Protein AF-A0A6J8EBY9-F1 (afdb_monomer_lite)

Structure (mmCIF, N/CA/C/O backbone):
data_AF-A0A6J8EBY9-F1
#
_entry.id   AF-A0A6J8EBY9-F1
#
loop_
_atom_site.group_PDB
_atom_site.id
_atom_site.type_symbol
_atom_site.label_atom_id
_atom_site.label_alt_id
_atom_site.label_comp_id
_atom_site.label_asym_id
_atom_site.label_entity_id
_atom_site.label_seq_id
_atom_site.pdbx_PDB_ins_code
_atom_site.Cartn_x
_atom_site.Cartn_y
_atom_site.Cartn_z
_atom_site.occupancy
_atom_site.B_iso_or_equiv
_atom_site.auth_seq_id
_atom_site.auth_comp_id
_atom_site.auth_asym_id
_atom_site.auth_atom_id
_atom_site.pdbx_PDB_model_num
ATOM 1 N N . MET A 1 1 ? -3.184 -5.834 32.028 1.00 45.84 1 MET A N 1
ATOM 2 C CA . MET A 1 1 ? -4.483 -5.136 31.987 1.00 45.84 1 MET A CA 1
ATOM 3 C C . MET A 1 1 ? -4.569 -4.356 33.282 1.00 45.84 1 MET A C 1
ATOM 5 O O . MET A 1 1 ? -4.373 -4.972 34.320 1.00 45.84 1 MET A O 1
ATOM 9 N N . ILE A 1 2 ? -4.676 -3.029 33.226 1.00 49.78 2 ILE A N 1
ATOM 10 C CA . ILE A 1 2 ? -4.775 -2.212 34.441 1.00 49.78 2 ILE A CA 1
ATOM 11 C C . ILE A 1 2 ? -6.179 -2.461 34.996 1.00 49.78 2 ILE A C 1
ATOM 13 O O . ILE A 1 2 ? -7.161 -2.219 34.295 1.00 49.78 2 ILE A O 1
ATOM 17 N N . ASP A 1 3 ? -6.270 -3.058 36.180 1.00 55.47 3 ASP A N 1
ATOM 18 C CA . ASP A 1 3 ? -7.550 -3.381 36.802 1.00 55.47 3 ASP A CA 1
ATOM 19 C C . ASP A 1 3 ? -8.047 -2.169 37.597 1.00 55.47 3 ASP A C 1
ATOM 21 O O . ASP A 1 3 ? -7.880 -2.075 38.807 1.00 55.47 3 ASP A O 1
ATOM 25 N N . ASP A 1 4 ? -8.581 -1.188 36.870 1.00 61.34 4 ASP A N 1
ATOM 26 C CA . ASP A 1 4 ? -9.003 0.117 37.405 1.00 61.34 4 ASP A CA 1
ATOM 27 C C . ASP A 1 4 ? -10.442 0.129 37.947 1.00 61.34 4 ASP A C 1
ATOM 29 O O . ASP A 1 4 ? -11.053 1.186 38.071 1.00 61.34 4 ASP A O 1
ATOM 33 N N . GLY A 1 5 ? -11.042 -1.034 38.218 1.00 65.31 5 GLY A N 1
ATOM 34 C CA . GLY A 1 5 ? -12.415 -1.109 38.740 1.00 65.31 5 GLY A CA 1
ATOM 35 C C . GLY A 1 5 ? -13.518 -0.664 37.765 1.00 65.31 5 GLY A C 1
ATOM 36 O O . GLY A 1 5 ? -14.679 -0.618 38.153 1.00 65.31 5 GLY A O 1
ATOM 37 N N . ILE A 1 6 ? -13.182 -0.366 36.504 1.00 77.00 6 ILE A N 1
ATOM 38 C CA . ILE A 1 6 ? -14.164 -0.050 35.454 1.00 77.00 6 ILE A CA 1
ATOM 39 C C . ILE A 1 6 ? -15.009 -1.290 35.166 1.00 77.00 6 ILE A C 1
ATOM 41 O O . ILE A 1 6 ? -14.441 -2.356 34.893 1.00 77.00 6 ILE A O 1
ATOM 45 N N . ASP A 1 7 ? -16.334 -1.131 35.178 1.00 82.62 7 ASP A N 1
ATOM 46 C CA . ASP A 1 7 ? -17.269 -2.214 34.903 1.00 82.62 7 ASP A CA 1
ATOM 47 C C . ASP A 1 7 ? -17.082 -2.777 33.488 1.00 82.62 7 ASP A C 1
ATOM 49 O O . ASP A 1 7 ? -16.684 -2.089 32.541 1.00 82.62 7 ASP A O 1
ATOM 53 N N . LYS A 1 8 ? -17.383 -4.066 33.335 1.00 81.94 8 LYS A N 1
ATOM 54 C CA . LYS A 1 8 ? -17.253 -4.763 32.056 1.00 81.94 8 LYS A CA 1
ATOM 55 C C . LYS A 1 8 ? -18.090 -4.087 30.966 1.00 81.94 8 LYS A C 1
ATOM 57 O O . LYS A 1 8 ? -17.611 -3.962 29.841 1.00 81.94 8 LYS A O 1
ATOM 62 N N . LYS A 1 9 ? -19.287 -3.604 31.307 1.00 85.94 9 LYS A N 1
ATOM 63 C CA . LYS A 1 9 ? -20.194 -2.946 30.362 1.00 85.94 9 LYS A CA 1
ATOM 64 C C . LYS A 1 9 ? -19.621 -1.634 29.822 1.00 85.94 9 LYS A C 1
ATOM 66 O O . LYS A 1 9 ? -19.734 -1.357 28.630 1.00 85.94 9 LYS A O 1
ATOM 71 N N . ASP A 1 10 ? -18.966 -0.852 30.675 1.00 85.62 10 ASP A N 1
ATOM 72 C CA . ASP A 1 10 ? -18.342 0.411 30.272 1.00 85.62 10 ASP A CA 1
ATOM 73 C C . ASP A 1 10 ? -17.114 0.170 29.393 1.00 85.62 10 ASP A C 1
ATOM 75 O O . ASP A 1 10 ? -16.925 0.856 28.386 1.00 85.62 10 ASP A O 1
ATOM 79 N N . ARG A 1 11 ? -16.322 -0.866 29.710 1.00 83.00 11 ARG A N 1
ATOM 80 C CA . ARG A 1 11 ? -15.202 -1.301 28.859 1.00 83.00 11 ARG A CA 1
ATOM 81 C C . ARG A 1 11 ? -15.688 -1.731 27.478 1.00 83.00 11 ARG A C 1
ATOM 83 O O . ARG A 1 11 ? -15.124 -1.292 26.481 1.00 83.00 11 ARG A O 1
ATOM 90 N N . GLU A 1 12 ? -16.723 -2.565 27.415 1.00 87.12 12 GLU A N 1
ATOM 91 C CA . GLU A 1 12 ? -17.317 -3.015 26.150 1.00 87.12 12 GLU A CA 1
ATOM 92 C C . GLU A 1 12 ? -17.862 -1.838 25.343 1.00 87.12 12 GLU A C 1
ATOM 94 O O . GLU A 1 12 ? -17.628 -1.766 24.142 1.00 87.12 12 GLU A O 1
ATOM 99 N N . SER A 1 13 ? -18.504 -0.867 25.994 1.00 88.75 13 SER A N 1
ATOM 100 C CA . SER A 1 13 ? -19.047 0.291 25.289 1.00 88.75 13 SER A CA 1
ATOM 101 C C . SER A 1 13 ? -17.968 1.225 24.736 1.00 88.75 13 SER A C 1
ATOM 103 O O . SER A 1 13 ? -18.131 1.744 23.635 1.00 88.75 13 SER A O 1
ATOM 105 N N . VAL A 1 14 ? -16.857 1.427 25.454 1.00 87.88 14 VAL A N 1
ATOM 106 C CA . VAL A 1 14 ? -15.721 2.198 24.920 1.00 87.88 14 VAL A CA 1
ATOM 107 C C . VAL A 1 14 ? -15.036 1.441 23.783 1.00 87.88 14 VAL A C 1
ATOM 109 O O . VAL A 1 14 ? -14.677 2.051 22.780 1.00 87.88 14 VAL A O 1
ATOM 112 N N . LEU A 1 15 ? -14.885 0.120 23.900 1.00 87.69 15 LEU A N 1
ATOM 113 C CA . LEU A 1 15 ? -14.345 -0.699 22.815 1.00 87.69 15 LEU A CA 1
ATOM 114 C C . LEU A 1 15 ? -15.230 -0.647 21.571 1.00 87.69 15 LEU A C 1
ATOM 116 O O . LEU A 1 15 ? -14.693 -0.541 20.477 1.00 87.69 15 LEU A O 1
ATOM 120 N N . ASP A 1 16 ? -16.550 -0.648 21.729 1.00 90.88 16 ASP A N 1
ATOM 121 C CA . ASP A 1 16 ? -17.498 -0.481 20.626 1.00 90.88 16 ASP A CA 1
ATOM 122 C C . ASP A 1 16 ? -17.400 0.921 19.993 1.00 90.88 16 ASP A C 1
ATOM 124 O O . ASP A 1 16 ? -17.371 1.056 18.774 1.00 90.88 16 ASP A O 1
ATOM 128 N N . SER A 1 17 ? -17.200 1.976 20.793 1.00 90.69 17 SER A N 1
ATOM 129 C CA . SER A 1 17 ? -16.936 3.325 20.258 1.00 90.69 17 SER A CA 1
ATOM 130 C C . SER A 1 17 ? -15.612 3.426 19.488 1.00 90.69 17 SER A C 1
ATOM 132 O O . SER A 1 17 ? -15.467 4.298 18.634 1.00 90.69 17 SER A O 1
ATOM 134 N N . ILE A 1 18 ? -14.641 2.549 19.757 1.00 88.56 18 ILE A N 1
ATOM 135 C CA . ILE A 1 18 ? -13.359 2.525 19.041 1.00 88.56 18 ILE A CA 1
ATOM 136 C C . ILE A 1 18 ? -13.426 1.604 17.814 1.00 88.56 18 ILE A C 1
ATOM 138 O O . ILE A 1 18 ? -13.041 2.027 16.727 1.00 88.56 18 ILE A O 1
ATOM 142 N N . PHE A 1 19 ? -13.909 0.371 17.984 1.00 89.06 19 PHE A N 1
ATOM 143 C CA . PHE A 1 19 ? -13.790 -0.744 17.034 1.00 89.06 19 PHE A CA 1
ATOM 144 C C . PHE A 1 19 ? -15.126 -1.306 16.522 1.00 89.06 19 PHE A C 1
ATOM 146 O O . PHE A 1 19 ? -15.106 -2.240 15.726 1.00 89.06 19 PHE A O 1
ATOM 153 N N . GLY A 1 20 ? -16.268 -0.809 16.999 1.00 87.50 20 GLY A N 1
ATOM 154 C CA . GLY A 1 20 ? -17.584 -1.213 16.498 1.00 87.50 20 GLY A CA 1
ATOM 155 C C . GLY A 1 20 ? -17.844 -0.676 15.092 1.00 87.50 20 GLY A C 1
ATOM 156 O O . GLY A 1 20 ? -17.080 0.143 14.591 1.00 87.50 20 GLY A O 1
ATOM 157 N N . ASP A 1 21 ? -18.954 -1.075 14.472 1.00 83.38 21 ASP A N 1
ATOM 158 C CA . ASP A 1 21 ? -19.256 -0.818 13.049 1.00 83.38 21 ASP A CA 1
ATOM 159 C C . ASP A 1 21 ? -19.279 0.669 12.644 1.00 83.38 21 ASP A C 1
ATOM 161 O O . ASP A 1 21 ? -19.239 0.996 11.459 1.00 83.38 21 ASP A O 1
ATOM 165 N N . GLN A 1 22 ? -19.373 1.581 13.615 1.00 84.38 22 GLN A N 1
ATOM 166 C CA . GLN A 1 22 ? -19.338 3.039 13.435 1.00 84.38 22 GLN A CA 1
ATOM 167 C C . GLN A 1 22 ? -18.268 3.712 14.311 1.00 84.38 22 GLN A C 1
ATOM 169 O O . GLN A 1 22 ? -18.291 4.928 14.519 1.00 84.38 22 GLN A O 1
ATOM 174 N N . GLY A 1 23 ? -17.334 2.923 14.841 1.00 85.88 23 GLY A N 1
ATOM 175 C CA . GLY A 1 23 ? -16.317 3.361 15.783 1.00 85.88 23 GLY A CA 1
ATOM 176 C C . GLY A 1 23 ? -15.275 4.298 15.176 1.00 85.88 23 GLY A C 1
ATOM 177 O O . GLY A 1 23 ? -15.292 4.623 13.986 1.00 85.88 23 GLY A O 1
ATOM 178 N N . LEU A 1 24 ? -14.346 4.742 16.020 1.00 87.31 24 LEU A N 1
ATOM 179 C CA . LEU A 1 24 ? -13.246 5.638 15.661 1.00 87.31 24 LEU A CA 1
ATOM 180 C C . LEU A 1 24 ? -12.436 5.140 14.451 1.00 87.31 24 LEU A C 1
ATOM 182 O O . LEU A 1 24 ? -12.053 5.945 13.604 1.00 87.31 24 LEU A O 1
ATOM 186 N N . VAL A 1 25 ? -12.218 3.825 14.332 1.00 85.94 25 VAL A N 1
ATOM 187 C CA . VAL A 1 25 ? -11.466 3.223 13.211 1.00 85.94 25 VAL A CA 1
ATOM 188 C C . VAL A 1 25 ? -12.190 3.303 11.860 1.00 85.94 25 VAL A C 1
ATOM 190 O O . VAL A 1 25 ? -11.559 3.125 10.823 1.00 85.94 25 VAL A O 1
ATOM 193 N N . HIS A 1 26 ? -13.492 3.594 11.865 1.00 83.69 26 HIS A N 1
ATOM 194 C CA . HIS A 1 26 ? -14.333 3.772 10.678 1.00 83.69 26 HIS A CA 1
ATOM 195 C C . HIS A 1 26 ? -14.709 5.247 10.484 1.00 83.69 26 HIS A C 1
ATOM 197 O O . HIS A 1 26 ? -15.856 5.578 10.190 1.00 83.69 26 HIS A O 1
ATOM 203 N N . SER A 1 27 ? -13.782 6.163 10.757 1.00 84.12 27 SER A N 1
ATOM 204 C CA . SER A 1 27 ? -13.986 7.588 10.478 1.00 84.12 27 SER A CA 1
ATOM 205 C C . SER A 1 27 ? -13.753 7.870 8.994 1.00 84.12 27 SER A C 1
ATOM 207 O O . SER A 1 27 ? -12.758 7.412 8.435 1.00 84.12 27 SER A O 1
ATOM 209 N N . ASP A 1 28 ? -14.669 8.614 8.370 1.00 78.31 28 ASP A N 1
ATOM 210 C CA . ASP A 1 28 ? -14.629 8.905 6.930 1.00 78.31 28 ASP A CA 1
ATOM 211 C C . ASP A 1 28 ? -13.583 9.974 6.560 1.00 78.31 28 ASP A C 1
ATOM 213 O O . ASP A 1 28 ? -13.061 9.972 5.446 1.00 78.31 28 ASP A O 1
ATOM 217 N N . ASP A 1 29 ? -13.267 10.879 7.493 1.00 76.88 29 ASP A N 1
ATOM 218 C CA . ASP A 1 29 ? -12.319 11.986 7.325 1.00 76.88 29 ASP A CA 1
ATOM 219 C C . ASP A 1 29 ? -11.694 12.436 8.667 1.00 76.88 29 ASP A C 1
ATOM 221 O O . ASP A 1 29 ? -12.062 11.935 9.737 1.00 76.88 29 ASP A O 1
ATOM 225 N N . ASP A 1 30 ? -10.741 13.381 8.602 1.00 78.00 30 ASP A N 1
ATOM 226 C CA . ASP A 1 30 ? -9.965 13.878 9.760 1.00 78.00 30 ASP A CA 1
ATOM 227 C C . ASP A 1 30 ? -10.873 14.529 10.802 1.00 78.00 30 ASP A C 1
ATOM 229 O O . ASP A 1 30 ? -10.686 14.369 12.007 1.00 78.00 30 ASP A O 1
ATOM 233 N N . ILE A 1 31 ? -11.902 15.230 10.330 1.00 81.31 31 ILE A N 1
ATOM 234 C CA . ILE A 1 31 ? -12.838 15.965 11.175 1.00 81.31 31 ILE A CA 1
ATOM 235 C C . ILE A 1 31 ? -13.701 14.970 11.955 1.00 81.31 31 ILE A C 1
ATOM 237 O O . ILE A 1 31 ? -13.873 15.101 13.166 1.00 81.31 31 ILE A O 1
ATOM 241 N N . CYS A 1 32 ? -14.217 13.943 11.281 1.00 82.25 32 CYS A N 1
ATOM 242 C CA . CYS A 1 32 ? -14.969 12.858 11.896 1.00 82.25 32 CYS A CA 1
ATOM 243 C C . CYS A 1 32 ? -14.109 12.079 12.896 1.00 82.25 32 CYS A C 1
ATOM 245 O O . CYS A 1 32 ? -14.607 11.711 13.963 1.00 82.25 32 CYS A O 1
ATOM 247 N N . PHE A 1 33 ? -12.830 11.854 12.577 1.00 86.81 33 PHE A N 1
ATOM 248 C CA . PHE A 1 33 ? -11.885 11.208 13.483 1.00 86.81 33 PHE A CA 1
ATOM 249 C C . PHE A 1 33 ? -11.681 12.030 14.756 1.00 86.81 33 PHE A C 1
ATOM 251 O O . PHE A 1 33 ? -11.841 11.501 15.856 1.00 86.81 33 PHE A O 1
ATOM 258 N N . ASP A 1 34 ? -11.386 13.324 14.618 1.00 86.69 34 ASP A N 1
ATOM 259 C CA . ASP A 1 34 ? -11.156 14.226 15.746 1.00 86.69 34 ASP A CA 1
ATOM 260 C C . ASP A 1 34 ? -12.393 14.315 16.648 1.00 86.69 34 ASP A C 1
ATOM 262 O O . ASP A 1 34 ? -12.284 14.117 17.859 1.00 86.69 34 ASP A O 1
ATOM 266 N N . VAL A 1 35 ? -13.586 14.480 16.065 1.00 88.38 35 VAL A N 1
ATOM 267 C CA . VAL A 1 35 ? -14.851 14.537 16.818 1.00 88.38 35 VAL A CA 1
ATOM 268 C C . VAL A 1 35 ? -15.119 13.235 17.578 1.00 88.38 35 VAL A C 1
ATOM 270 O O . VAL A 1 35 ? -15.475 13.269 18.758 1.00 88.38 35 VAL A O 1
ATOM 273 N N . LYS A 1 36 ? -14.946 12.066 16.944 1.00 89.75 36 LYS A N 1
ATOM 274 C CA . LYS A 1 36 ? -15.121 10.772 17.631 1.00 89.75 36 LYS A CA 1
ATOM 275 C C . LYS A 1 36 ? -14.054 10.563 18.709 1.00 89.75 36 LYS A C 1
ATOM 277 O O . LYS A 1 36 ? -14.346 9.987 19.757 1.00 89.75 36 LYS A O 1
ATOM 282 N N . CYS A 1 37 ? -12.830 11.034 18.478 1.00 91.19 37 CYS A N 1
ATOM 283 C CA . CYS A 1 37 ? -11.745 10.948 19.446 1.00 91.19 37 CYS A CA 1
ATOM 284 C C . CYS A 1 37 ? -12.053 11.792 20.689 1.00 91.19 37 CYS A C 1
ATOM 286 O O . CYS A 1 37 ? -11.951 11.270 21.797 1.00 91.19 37 CYS A O 1
ATOM 288 N N . GLU A 1 38 ? -12.514 13.035 20.519 1.00 90.38 38 GLU A N 1
ATOM 289 C CA . GLU A 1 38 ? -12.958 13.908 21.616 1.00 90.38 38 GLU A CA 1
ATOM 290 C C . GLU A 1 38 ? -14.090 13.269 22.433 1.00 90.38 38 GLU A C 1
ATOM 292 O O . GLU A 1 38 ? -14.022 13.224 23.662 1.00 90.38 38 GLU A O 1
ATOM 297 N N . GLN A 1 39 ? -15.088 12.676 21.768 1.00 90.56 39 GLN A N 1
ATOM 298 C CA . GLN A 1 39 ? -16.195 11.985 22.443 1.00 90.56 39 GLN A CA 1
ATOM 299 C C . GLN A 1 39 ? -15.717 10.818 23.319 1.00 90.56 39 GLN A C 1
ATOM 301 O O . GLN A 1 39 ? -16.210 10.619 24.433 1.00 90.56 39 GLN A O 1
ATOM 306 N N . ILE A 1 40 ? -14.750 10.035 22.834 1.00 90.88 40 ILE A N 1
ATOM 307 C CA . ILE A 1 40 ? -14.175 8.927 23.605 1.00 90.88 40 ILE A CA 1
ATOM 308 C C . ILE A 1 40 ? -13.278 9.470 24.725 1.00 90.88 40 ILE A C 1
ATOM 310 O O . ILE A 1 40 ? -13.294 8.937 25.837 1.00 90.88 40 ILE A O 1
ATOM 314 N N . GLU A 1 41 ? -12.525 10.544 24.487 1.00 90.31 41 GLU A N 1
ATOM 315 C CA . GLU A 1 41 ? -11.724 11.192 25.525 1.00 90.31 41 GLU A CA 1
ATOM 316 C C . GLU A 1 41 ? -12.586 11.680 26.685 1.00 90.31 41 GLU A C 1
ATOM 318 O O . GLU A 1 41 ? -12.275 11.359 27.831 1.00 90.31 41 GLU A O 1
ATOM 323 N N . ASP A 1 42 ? -13.681 12.383 26.414 1.00 90.31 42 ASP A N 1
ATOM 324 C CA . ASP A 1 42 ? -14.582 12.871 27.458 1.00 90.31 42 ASP A CA 1
ATOM 325 C C . ASP A 1 42 ? -15.208 11.720 28.242 1.00 90.31 42 ASP A C 1
ATOM 327 O O . ASP A 1 42 ? -15.181 11.707 29.474 1.00 90.31 42 ASP A O 1
ATOM 331 N N . ARG A 1 43 ? -15.633 10.667 27.544 1.00 86.62 43 ARG A N 1
ATOM 332 C CA . ARG A 1 43 ? -16.175 9.471 28.188 1.00 86.62 43 ARG A CA 1
ATOM 333 C C . ARG A 1 43 ? -15.147 8.742 29.053 1.00 86.62 43 ARG A C 1
ATOM 335 O O . ARG A 1 43 ? -15.464 8.247 30.131 1.00 86.62 43 ARG A O 1
ATOM 342 N N . THR A 1 44 ? -13.896 8.659 28.606 1.00 88.88 44 THR A N 1
ATOM 343 C CA . THR A 1 44 ? -12.836 8.027 29.401 1.00 88.88 44 THR A CA 1
ATOM 344 C C . THR A 1 44 ? -12.430 8.869 30.610 1.00 88.88 44 THR A C 1
ATOM 346 O O . THR A 1 44 ? -12.111 8.276 31.644 1.00 88.88 44 THR A O 1
ATOM 349 N N . LYS A 1 45 ? -12.489 10.212 30.530 1.00 88.31 45 LYS A N 1
ATOM 350 C CA . LYS A 1 45 ? -12.274 11.115 31.683 1.00 88.31 45 LYS A CA 1
ATOM 351 C C . LYS A 1 45 ? -13.275 10.838 32.801 1.00 88.31 45 LYS A C 1
ATOM 353 O O . LYS A 1 45 ? -12.877 10.819 33.9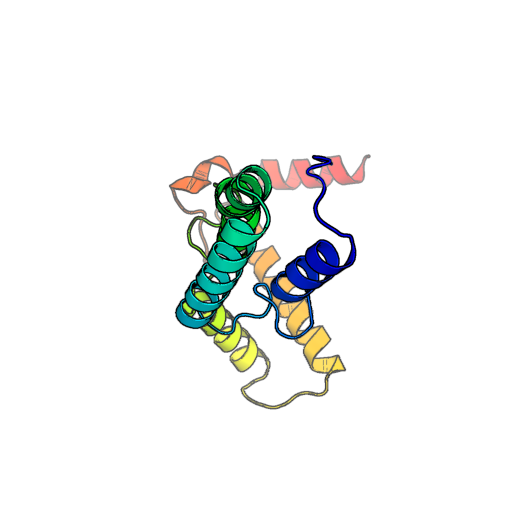62 1.00 88.31 45 LYS A O 1
ATOM 358 N N . GLU A 1 46 ? -14.539 10.608 32.449 1.00 86.00 46 GLU A N 1
ATOM 359 C CA . GLU A 1 46 ? -15.609 10.308 33.410 1.00 86.00 46 GLU A CA 1
ATOM 360 C C . GLU A 1 46 ? -15.436 8.941 34.085 1.00 86.00 46 GLU A C 1
ATOM 362 O O . GLU A 1 46 ? -15.764 8.786 35.260 1.00 86.00 46 GLU A O 1
ATOM 367 N N . LEU A 1 47 ? -14.897 7.954 33.362 1.00 85.69 47 LEU A N 1
ATOM 368 C CA . LEU A 1 47 ? -14.755 6.584 33.859 1.00 85.69 47 LEU A CA 1
ATOM 369 C C . LEU A 1 47 ? -13.541 6.397 34.771 1.00 85.69 47 LEU A C 1
ATOM 371 O O . LEU A 1 47 ? -13.640 5.760 35.818 1.00 85.69 47 LEU A O 1
ATOM 375 N N . SER A 1 48 ? -12.367 6.878 34.353 1.00 85.50 48 SER A N 1
ATOM 376 C CA . SER A 1 48 ? -11.131 6.707 35.120 1.00 85.50 48 SER A CA 1
ATOM 377 C C . SER A 1 48 ? -9.991 7.546 34.554 1.00 85.50 48 SER A C 1
ATOM 379 O O . SER A 1 48 ? -9.678 7.488 33.365 1.00 85.50 48 SER A O 1
ATOM 381 N N . ALA A 1 49 ? -9.271 8.245 35.434 1.00 85.81 49 ALA A N 1
ATOM 382 C CA . ALA A 1 49 ? -8.111 9.049 35.057 1.00 85.81 49 ALA A CA 1
ATOM 383 C C . ALA A 1 49 ? -6.972 8.221 34.429 1.00 85.81 49 ALA A C 1
ATOM 385 O O . ALA A 1 49 ? -6.287 8.683 33.512 1.00 85.81 49 ALA A O 1
ATOM 386 N N . SER A 1 50 ? -6.743 6.994 34.900 1.00 83.75 50 SER A N 1
ATOM 387 C CA . SER A 1 50 ? -5.704 6.107 34.364 1.00 83.75 50 SER A CA 1
ATOM 388 C C . SER A 1 50 ? -6.097 5.522 33.015 1.00 83.75 50 SER A C 1
ATOM 390 O O . SER A 1 50 ? -5.242 5.438 32.128 1.00 83.75 50 SER A O 1
ATOM 392 N N . PHE A 1 51 ? -7.376 5.192 32.829 1.00 82.88 51 PHE A N 1
ATOM 393 C CA . PHE A 1 51 ? -7.891 4.737 31.542 1.00 82.88 51 PHE A CA 1
ATOM 394 C C . PHE A 1 51 ? -7.928 5.862 30.509 1.00 82.88 51 PHE A C 1
ATOM 396 O O . PHE A 1 51 ? -7.444 5.664 29.399 1.00 82.88 51 PHE A O 1
ATOM 403 N N . HIS A 1 52 ? -8.377 7.060 30.890 1.00 88.31 52 HIS A N 1
ATOM 404 C CA . HIS A 1 52 ? -8.289 8.255 30.055 1.00 88.31 52 HIS A CA 1
ATOM 405 C C . HIS A 1 52 ? -6.858 8.510 29.586 1.00 88.31 52 HIS A C 1
ATOM 407 O O . HIS A 1 52 ? -6.595 8.627 28.391 1.00 88.31 52 HIS A O 1
ATOM 413 N N . ARG A 1 53 ? -5.899 8.502 30.521 1.00 88.50 53 ARG A N 1
ATOM 414 C CA . ARG A 1 53 ? -4.484 8.669 30.183 1.00 88.50 53 ARG A CA 1
ATOM 415 C C . ARG A 1 53 ? -4.003 7.584 29.225 1.00 88.50 53 ARG A C 1
ATOM 417 O O . ARG A 1 53 ? -3.271 7.891 28.288 1.00 88.50 53 ARG A O 1
ATOM 424 N N . TYR A 1 54 ? -4.386 6.327 29.445 1.00 85.25 54 TYR A N 1
ATOM 425 C CA . TYR A 1 54 ? -4.030 5.229 28.548 1.00 85.25 54 TYR A CA 1
ATOM 426 C C . TYR A 1 54 ? -4.624 5.423 27.146 1.00 85.25 54 TYR A C 1
ATOM 428 O O . TYR A 1 54 ? -3.916 5.240 26.155 1.00 85.25 54 TYR A O 1
ATOM 436 N N . PHE A 1 55 ? -5.887 5.840 27.059 1.00 87.38 55 PHE A N 1
ATOM 437 C CA . PHE A 1 55 ? -6.546 6.121 25.793 1.00 87.38 55 PHE A CA 1
ATOM 438 C C . PHE A 1 55 ? -5.852 7.269 25.049 1.00 87.38 55 PHE A C 1
ATOM 440 O O . PHE A 1 55 ? -5.309 7.035 23.972 1.00 87.38 55 PHE A O 1
ATOM 447 N N . ALA A 1 56 ? -5.758 8.455 25.654 1.00 86.69 56 ALA A N 1
ATOM 448 C CA . ALA A 1 56 ? -5.210 9.655 25.016 1.00 86.69 56 ALA A CA 1
ATOM 449 C C . ALA A 1 56 ? -3.736 9.489 24.599 1.00 86.69 56 ALA A C 1
ATOM 451 O O . ALA A 1 56 ? -3.338 9.836 23.490 1.00 86.69 56 ALA A O 1
ATOM 452 N N . THR A 1 57 ? -2.898 8.908 25.468 1.00 86.44 57 THR A N 1
ATOM 453 C CA . THR A 1 57 ? -1.448 8.821 25.198 1.00 86.44 57 THR A CA 1
ATOM 454 C C . THR A 1 57 ? -1.050 7.653 24.305 1.00 86.44 57 THR A C 1
ATOM 456 O O . THR A 1 57 ? 0.025 7.692 23.698 1.00 86.44 57 THR A O 1
ATOM 459 N N . ARG A 1 58 ? -1.866 6.594 24.254 1.00 85.75 58 ARG A N 1
ATOM 460 C CA . ARG A 1 58 ? -1.505 5.350 23.571 1.00 85.75 58 ARG A CA 1
ATOM 461 C C . ARG A 1 58 ? -2.519 4.957 22.516 1.00 85.75 58 ARG A C 1
ATOM 463 O O . ARG A 1 58 ? -2.127 4.819 21.370 1.00 85.75 58 ARG A O 1
ATOM 470 N N . VAL A 1 59 ? -3.786 4.772 22.873 1.00 85.62 59 VAL A N 1
ATOM 471 C CA . VAL A 1 59 ? -4.791 4.243 21.936 1.00 85.62 59 VAL A CA 1
ATOM 472 C C . VAL A 1 59 ? -5.109 5.254 20.837 1.00 85.62 59 VAL A C 1
ATOM 474 O O . VAL A 1 59 ? -4.919 4.935 19.669 1.00 85.62 59 VAL A O 1
ATOM 477 N N . ALA A 1 60 ? -5.508 6.475 21.201 1.00 86.12 60 ALA A N 1
ATOM 478 C CA . ALA A 1 60 ? -5.822 7.544 20.256 1.00 86.12 60 ALA A CA 1
ATOM 479 C C . ALA A 1 60 ? -4.631 7.840 19.338 1.00 86.12 60 ALA A C 1
ATOM 481 O O . ALA A 1 60 ? -4.777 7.852 18.119 1.00 86.12 60 ALA A O 1
ATOM 482 N N . ARG A 1 61 ? -3.431 7.971 19.921 1.00 85.31 61 ARG A N 1
ATOM 483 C CA . ARG A 1 61 ? -2.197 8.178 19.156 1.00 85.31 61 ARG A CA 1
ATOM 484 C C . ARG A 1 61 ? -1.902 7.021 18.204 1.00 85.31 61 ARG A C 1
ATOM 486 O O . ARG A 1 61 ? -1.672 7.265 17.037 1.00 85.31 61 ARG A O 1
ATOM 493 N N . THR A 1 62 ? -1.941 5.769 18.663 1.00 82.88 62 THR A N 1
ATOM 494 C CA . THR A 1 62 ? -1.659 4.613 17.796 1.00 82.88 62 THR A CA 1
ATOM 495 C C . THR A 1 62 ? -2.672 4.477 16.663 1.00 82.88 62 THR A C 1
ATOM 497 O O . THR A 1 62 ? -2.283 4.135 15.553 1.00 82.88 62 THR A O 1
ATOM 500 N N . ILE A 1 63 ? -3.955 4.744 16.915 1.00 83.25 63 ILE A N 1
ATOM 501 C CA . ILE A 1 63 ? -4.970 4.710 15.857 1.00 83.25 63 ILE A CA 1
ATOM 502 C C . ILE A 1 63 ? -4.736 5.858 14.869 1.00 83.25 63 ILE A C 1
ATOM 504 O O . ILE A 1 63 ? -4.778 5.619 13.668 1.00 83.25 63 ILE A O 1
ATOM 508 N N . ARG A 1 64 ? -4.419 7.063 15.356 1.00 84.00 64 ARG A N 1
ATOM 509 C CA . ARG A 1 64 ? -4.065 8.209 14.511 1.00 84.00 64 ARG A CA 1
ATOM 510 C C . ARG A 1 64 ? -2.824 7.926 13.664 1.00 84.00 64 ARG A C 1
ATOM 512 O O . ARG A 1 64 ? -2.883 8.101 12.461 1.00 84.00 64 ARG A O 1
ATOM 519 N N . ASP A 1 65 ? -1.758 7.385 14.249 1.00 77.69 65 ASP A N 1
ATOM 520 C CA . ASP A 1 65 ? -0.526 7.008 13.541 1.00 77.69 65 ASP A CA 1
ATOM 521 C C . ASP A 1 65 ? -0.808 5.990 12.412 1.00 77.69 65 ASP A C 1
ATOM 523 O O . ASP A 1 65 ? -0.275 6.100 11.304 1.00 77.69 65 ASP A O 1
ATOM 527 N N . LEU A 1 66 ? -1.676 5.003 12.678 1.00 72.06 66 LEU A N 1
ATOM 528 C CA . LEU A 1 66 ? -2.119 4.021 11.683 1.00 72.06 66 LEU A CA 1
ATOM 529 C C . LEU A 1 66 ? -2.963 4.659 10.574 1.00 72.06 66 LEU A C 1
ATOM 531 O O . LEU A 1 66 ? -2.835 4.271 9.414 1.00 72.06 66 LEU A O 1
ATOM 535 N N . TRP A 1 67 ? -3.819 5.611 10.934 1.00 68.69 67 TRP A N 1
ATOM 536 C CA . TRP A 1 67 ? -4.768 6.257 10.033 1.00 68.69 67 TRP A CA 1
ATOM 537 C C . TRP A 1 67 ? -4.107 7.324 9.147 1.00 68.69 67 TRP A C 1
ATOM 539 O O . TRP A 1 67 ? -4.275 7.307 7.931 1.00 68.69 67 TRP A O 1
ATOM 549 N N . GLU A 1 68 ? -3.236 8.152 9.723 1.00 68.88 68 GLU A N 1
ATOM 550 C CA . GLU A 1 68 ? -2.355 9.096 9.020 1.00 68.88 68 GLU A CA 1
ATOM 551 C C . GLU A 1 68 ? -1.246 8.376 8.228 1.00 68.88 68 GLU A C 1
ATOM 553 O O . GLU A 1 68 ? -0.481 8.997 7.488 1.00 68.88 68 GLU A O 1
ATOM 558 N N . GLY A 1 69 ? -1.160 7.046 8.354 1.00 55.28 69 GLY A N 1
ATOM 559 C CA . GLY A 1 69 ? -0.282 6.216 7.551 1.00 55.28 69 GLY A CA 1
ATOM 560 C C . GLY A 1 69 ? 1.185 6.536 7.797 1.00 55.28 69 GLY A C 1
ATOM 561 O O . GLY A 1 69 ? 1.939 6.705 6.831 1.00 55.28 69 GLY A O 1
ATOM 562 N N . THR A 1 70 ? 1.622 6.573 9.067 1.00 47.22 70 THR A N 1
ATOM 563 C CA . THR A 1 70 ? 3.061 6.497 9.365 1.00 47.22 70 THR A CA 1
ATOM 564 C C . THR A 1 70 ? 3.564 5.119 8.963 1.00 47.22 70 THR A C 1
ATOM 566 O O . THR A 1 70 ? 3.719 4.177 9.737 1.00 47.22 70 THR A O 1
ATOM 569 N N . THR A 1 71 ? 3.821 5.014 7.670 1.00 50.50 71 THR A N 1
ATOM 570 C CA . THR A 1 71 ? 4.635 3.971 7.093 1.00 50.50 71 THR A CA 1
ATOM 571 C C . THR A 1 71 ? 5.987 4.073 7.794 1.00 50.50 71 THR A C 1
ATOM 573 O O . THR A 1 71 ? 6.470 5.196 7.980 1.00 50.50 71 THR A O 1
ATOM 576 N N . PRO A 1 72 ? 6.596 2.958 8.233 1.00 48.03 72 PRO A N 1
ATOM 577 C CA . PRO A 1 72 ? 7.885 3.007 8.902 1.00 48.03 72 PRO A CA 1
ATOM 578 C C . PRO A 1 72 ? 8.852 3.890 8.101 1.00 48.03 72 PRO A C 1
ATOM 580 O O . PRO A 1 72 ? 8.908 3.744 6.871 1.00 48.03 72 PRO A O 1
ATOM 583 N N . PRO A 1 73 ? 9.579 4.816 8.753 1.00 42.94 73 PRO A N 1
ATOM 584 C CA . PRO A 1 73 ? 10.485 5.713 8.051 1.00 42.94 73 PRO A CA 1
ATOM 585 C C . PRO A 1 73 ? 11.455 4.884 7.198 1.00 42.94 73 PRO A C 1
ATOM 587 O O . PRO A 1 73 ? 12.174 4.032 7.722 1.00 42.94 73 PRO A O 1
ATOM 590 N N . GLY A 1 74 ? 11.417 5.099 5.877 1.00 47.50 74 GLY A N 1
ATOM 591 C CA . GLY A 1 74 ? 12.279 4.431 4.895 1.00 47.50 74 GLY A CA 1
ATOM 592 C C . GLY A 1 74 ? 11.603 3.482 3.895 1.00 47.50 74 GLY A C 1
ATOM 593 O O . GLY A 1 74 ? 12.304 2.991 3.015 1.00 47.50 74 GLY A O 1
ATOM 594 N N . TYR A 1 75 ? 10.291 3.210 3.979 1.00 49.34 75 TYR A N 1
ATOM 595 C CA . TYR A 1 75 ? 9.610 2.360 2.976 1.00 49.34 75 TYR A CA 1
ATOM 596 C C . TYR A 1 75 ? 8.913 3.143 1.853 1.00 49.34 75 TYR A C 1
ATOM 598 O O . TYR A 1 75 ? 8.955 2.722 0.700 1.00 49.34 75 TYR A O 1
ATOM 606 N N . PHE A 1 76 ? 8.323 4.300 2.162 1.00 48.88 76 PHE A N 1
ATOM 607 C CA . PHE A 1 76 ? 7.780 5.236 1.177 1.00 48.88 76 PHE A CA 1
ATOM 608 C C . PHE A 1 76 ? 8.021 6.660 1.693 1.00 48.88 76 PHE A C 1
ATOM 610 O O . PHE A 1 76 ? 7.419 7.073 2.677 1.00 48.88 76 PHE A O 1
ATOM 617 N N . ASP A 1 77 ? 8.922 7.414 1.056 1.00 48.72 77 ASP A N 1
ATOM 618 C CA . ASP A 1 77 ? 9.350 8.755 1.514 1.00 48.72 77 ASP A CA 1
ATOM 619 C C . ASP A 1 77 ? 8.245 9.828 1.478 1.00 48.72 77 ASP A C 1
ATOM 621 O O . ASP A 1 77 ? 8.447 10.961 1.917 1.00 48.72 77 ASP A O 1
ATOM 625 N N . LYS A 1 78 ? 7.069 9.502 0.940 1.00 55.16 78 LYS A N 1
ATOM 626 C CA . LYS A 1 78 ? 5.879 10.352 0.949 1.00 55.16 78 LYS A CA 1
ATOM 627 C C . LYS A 1 78 ? 4.673 9.445 1.141 1.00 55.16 78 LYS A C 1
ATOM 629 O O . LYS A 1 78 ? 4.573 8.434 0.444 1.00 55.16 78 LYS A O 1
ATOM 634 N N . GLY A 1 79 ? 3.786 9.803 2.071 1.00 55.94 79 GLY A N 1
ATOM 635 C CA . GLY A 1 79 ? 2.513 9.112 2.272 1.00 55.94 79 GLY A CA 1
ATOM 636 C C . GLY A 1 79 ? 1.781 8.911 0.947 1.00 55.94 79 GLY A C 1
ATOM 637 O O . GLY A 1 79 ? 2.003 9.647 -0.018 1.00 55.94 79 GLY A O 1
ATOM 638 N N . TRP A 1 80 ? 0.946 7.880 0.874 1.00 55.97 80 TRP A N 1
ATOM 639 C CA . TRP A 1 80 ? 0.178 7.581 -0.327 1.00 55.97 80 TRP A CA 1
ATOM 640 C C . TRP A 1 80 ? -0.725 8.768 -0.681 1.00 55.97 80 TRP A C 1
ATOM 642 O O . TRP A 1 80 ? -1.761 8.985 -0.060 1.00 55.97 80 TRP A O 1
ATOM 652 N N . THR A 1 81 ? -0.310 9.581 -1.651 1.00 65.69 81 THR A N 1
ATOM 653 C CA . THR A 1 81 ? -1.069 10.774 -2.037 1.00 65.69 81 THR A CA 1
ATOM 654 C C . THR A 1 81 ? -2.114 10.431 -3.091 1.00 65.69 81 THR A C 1
ATOM 656 O O . THR A 1 81 ? -1.976 9.444 -3.817 1.00 65.69 81 THR A O 1
ATOM 659 N N . ASN A 1 82 ? -3.122 11.291 -3.255 1.00 66.8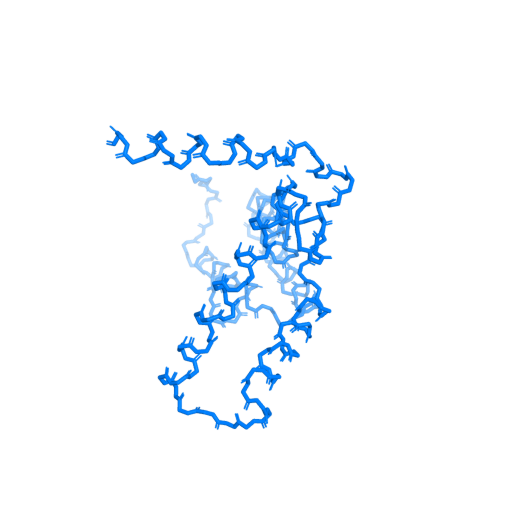1 82 ASN A N 1
ATOM 660 C CA . ASN A 1 82 ? -4.078 11.182 -4.359 1.00 66.81 82 ASN A CA 1
ATOM 661 C C . ASN A 1 82 ? -3.373 11.050 -5.728 1.00 66.81 82 ASN A C 1
ATOM 663 O O . ASN A 1 82 ? -3.793 10.271 -6.573 1.00 66.81 82 ASN A O 1
ATOM 667 N N . ASN A 1 83 ? -2.221 11.701 -5.911 1.00 73.19 83 ASN A N 1
ATOM 668 C CA . ASN A 1 83 ? -1.435 11.595 -7.139 1.00 73.19 83 ASN A CA 1
ATOM 669 C C . ASN A 1 83 ? -0.902 10.166 -7.399 1.00 73.19 83 ASN A C 1
ATOM 671 O O . ASN A 1 83 ? -0.786 9.744 -8.548 1.00 73.19 83 ASN A O 1
ATOM 675 N N . ASN A 1 84 ? -0.605 9.388 -6.350 1.00 72.94 84 ASN A N 1
ATOM 676 C CA . ASN A 1 84 ? -0.204 7.982 -6.483 1.00 72.94 84 ASN A CA 1
ATOM 677 C C . ASN A 1 84 ? -1.378 7.137 -7.000 1.00 72.94 84 ASN A C 1
ATOM 679 O O . ASN A 1 84 ? -1.216 6.370 -7.953 1.00 72.94 84 ASN A O 1
ATOM 683 N N . SER A 1 85 ? -2.563 7.324 -6.405 1.00 73.94 85 SER A N 1
ATOM 684 C CA . SER A 1 85 ? -3.807 6.683 -6.845 1.00 73.94 85 SER A CA 1
ATOM 685 C C . SER A 1 85 ? -4.169 7.072 -8.278 1.00 73.94 85 SER A C 1
ATOM 687 O O . SER A 1 85 ? -4.487 6.210 -9.092 1.00 73.94 85 SER A O 1
ATOM 689 N N . GLU A 1 86 ? -4.099 8.360 -8.616 1.00 79.62 86 GLU A N 1
ATOM 690 C CA . GLU A 1 86 ? -4.402 8.879 -9.952 1.00 79.62 86 GLU A CA 1
ATOM 691 C C . GLU A 1 86 ? -3.436 8.342 -11.010 1.00 79.62 86 GLU A C 1
ATOM 693 O O . GLU A 1 86 ? -3.878 7.932 -12.085 1.00 79.62 86 GLU A O 1
ATOM 698 N N . SER A 1 87 ? -2.142 8.262 -10.693 1.00 82.12 87 SER A N 1
ATOM 699 C CA . SER A 1 87 ? -1.126 7.691 -11.581 1.00 82.12 87 SER A CA 1
ATOM 700 C C . SER A 1 87 ? -1.398 6.213 -11.879 1.00 82.12 87 SER A C 1
ATOM 702 O O . SER A 1 87 ? -1.441 5.811 -13.045 1.00 82.12 87 SER A O 1
ATOM 704 N N . LEU A 1 88 ? -1.681 5.400 -10.855 1.00 84.44 88 LEU A N 1
ATOM 705 C CA . LEU A 1 88 ? -2.027 3.989 -11.055 1.00 84.44 88 LEU A CA 1
ATOM 706 C C . LEU A 1 88 ? -3.354 3.814 -11.795 1.00 84.44 88 LEU A C 1
ATOM 708 O O . LEU A 1 88 ? -3.448 2.979 -12.694 1.00 84.44 88 LEU A O 1
ATOM 712 N N . ASN A 1 89 ? -4.354 4.640 -11.486 1.00 87.12 89 ASN A N 1
ATOM 713 C CA . ASN A 1 89 ? -5.618 4.655 -12.215 1.00 87.12 89 ASN A CA 1
ATOM 714 C C . ASN A 1 89 ? -5.403 4.977 -13.693 1.00 87.12 89 ASN A C 1
ATOM 716 O O . ASN A 1 89 ? -6.033 4.361 -14.550 1.00 87.12 89 ASN A O 1
ATOM 720 N N . HIS A 1 90 ? -4.520 5.922 -14.010 1.00 90.06 90 HIS A N 1
ATOM 721 C CA . HIS A 1 90 ? -4.185 6.256 -15.387 1.00 90.06 90 HIS A CA 1
ATOM 722 C C . HIS A 1 90 ? -3.511 5.082 -16.109 1.00 90.06 90 HIS A C 1
ATOM 724 O O . HIS A 1 90 ? -3.895 4.760 -17.236 1.00 90.06 90 HIS A O 1
ATOM 730 N N . VAL A 1 91 ? -2.549 4.410 -15.465 1.00 89.50 91 VAL A N 1
ATOM 731 C CA . VAL A 1 91 ? -1.889 3.210 -16.010 1.00 89.50 91 VAL A CA 1
ATOM 732 C C . VAL A 1 91 ? -2.911 2.105 -16.276 1.00 89.50 91 VAL A C 1
ATOM 734 O O . VAL A 1 91 ? -2.964 1.580 -17.386 1.00 89.50 91 VAL A O 1
ATOM 737 N N . LEU A 1 92 ? -3.779 1.811 -15.304 1.00 90.38 92 LEU A N 1
ATOM 738 C CA . LEU A 1 92 ? -4.803 0.776 -15.434 1.00 90.38 92 LEU A CA 1
ATOM 739 C C . LEU A 1 92 ? -5.810 1.106 -16.542 1.00 90.38 92 LEU A C 1
ATOM 741 O O . LEU A 1 92 ? -6.087 0.266 -17.396 1.00 90.38 92 LEU A O 1
ATOM 745 N N . LYS A 1 93 ? -6.325 2.342 -16.571 1.00 91.38 93 LYS A N 1
ATOM 746 C CA . LYS A 1 93 ? -7.260 2.809 -17.608 1.00 91.38 93 LYS A CA 1
ATOM 747 C C . LYS A 1 93 ? -6.640 2.737 -19.000 1.00 91.38 93 LYS A C 1
ATOM 749 O O . LYS A 1 93 ? -7.316 2.335 -19.942 1.00 91.38 93 LYS A O 1
ATOM 754 N N . SER A 1 94 ? -5.359 3.079 -19.120 1.00 91.38 94 SER A N 1
ATOM 755 C CA . SER A 1 94 ? -4.621 2.963 -20.379 1.00 91.38 94 SER A CA 1
ATOM 756 C C . SER A 1 94 ? -4.474 1.502 -20.806 1.00 91.38 94 SER A C 1
ATOM 758 O O . SER A 1 94 ? -4.744 1.187 -21.960 1.00 91.38 94 SER A O 1
ATOM 760 N N . ALA A 1 95 ? -4.139 0.596 -19.881 1.00 90.12 95 ALA A N 1
ATOM 761 C CA . ALA A 1 95 ? -3.979 -0.831 -20.170 1.00 90.12 95 ALA A CA 1
ATOM 762 C C . ALA A 1 95 ? -5.282 -1.505 -20.639 1.00 90.12 95 ALA A C 1
ATOM 764 O O . ALA A 1 95 ? -5.258 -2.368 -21.513 1.00 90.12 95 ALA A O 1
ATOM 765 N N . ILE A 1 96 ? -6.437 -1.076 -20.118 1.00 92.00 96 ILE A N 1
ATOM 766 C CA . ILE A 1 96 ? -7.753 -1.584 -20.548 1.00 92.00 96 ILE A CA 1
ATOM 767 C C . ILE A 1 96 ? -8.366 -0.789 -21.714 1.00 92.00 96 ILE A C 1
ATOM 769 O O . ILE A 1 96 ? -9.517 -1.033 -22.078 1.00 92.00 96 ILE A O 1
ATOM 773 N N . ASN A 1 97 ? -7.631 0.165 -22.302 1.00 91.44 97 ASN A N 1
ATOM 774 C CA . ASN A 1 97 ? -8.117 1.085 -23.338 1.00 91.44 97 ASN A CA 1
ATOM 775 C C . ASN A 1 97 ? -9.413 1.816 -22.951 1.00 91.44 97 ASN A C 1
ATOM 777 O O . ASN A 1 97 ? -10.289 2.025 -23.787 1.00 91.44 97 ASN A O 1
ATOM 781 N N . TRP A 1 98 ? -9.548 2.186 -21.675 1.00 90.81 98 TRP A N 1
ATOM 782 C CA . TRP A 1 98 ? -10.723 2.867 -21.121 1.00 90.81 98 TRP A CA 1
ATOM 783 C C . TRP A 1 98 ? -12.042 2.092 -21.285 1.00 90.81 98 TRP A C 1
ATOM 785 O O . TRP A 1 98 ? -13.123 2.672 -21.196 1.00 90.81 98 TRP A O 1
ATOM 795 N N . GLN A 1 99 ? -11.967 0.778 -21.502 1.00 91.56 99 GLN A N 1
ATOM 796 C CA . GLN A 1 99 ? -13.122 -0.097 -21.665 1.00 91.56 99 GLN A CA 1
ATOM 797 C C . GLN A 1 99 ? -13.241 -1.067 -20.493 1.00 91.56 99 GLN A C 1
ATOM 799 O O . GLN A 1 99 ? -12.243 -1.557 -19.969 1.00 91.56 99 GLN A O 1
ATOM 804 N N . SER A 1 100 ? -14.479 -1.379 -20.104 1.00 90.56 100 SER A N 1
ATOM 805 C CA . SER A 1 100 ? -14.734 -2.435 -19.124 1.00 90.56 100 SER A CA 1
ATOM 806 C C . SER A 1 100 ? -14.251 -3.783 -19.665 1.00 90.56 100 SER A C 1
ATOM 808 O O . SER A 1 100 ? -14.410 -4.085 -20.852 1.00 90.56 100 SER A O 1
ATOM 810 N N . LYS A 1 101 ? -13.651 -4.585 -18.788 1.00 91.25 101 LYS A N 1
ATOM 811 C CA . LYS A 1 101 ? -13.168 -5.934 -19.077 1.00 91.25 101 LYS A CA 1
ATOM 812 C C . LYS A 1 101 ? -13.825 -6.923 -18.113 1.00 91.25 101 LYS A C 1
ATOM 814 O O . LYS A 1 101 ? -14.109 -6.546 -16.973 1.00 91.25 101 LYS A O 1
ATOM 819 N N . PRO A 1 102 ? -14.060 -8.176 -18.535 1.00 95.25 102 PRO A N 1
ATOM 820 C CA . PRO A 1 102 ? -14.382 -9.261 -17.618 1.00 95.25 102 PRO A CA 1
ATOM 821 C C . PRO A 1 102 ? -13.369 -9.338 -16.471 1.00 95.25 102 PRO A C 1
ATOM 823 O O . PRO A 1 102 ? -12.186 -9.063 -16.660 1.00 95.25 102 PRO A O 1
ATOM 826 N N . LEU A 1 103 ? -13.824 -9.746 -15.284 1.00 91.00 103 LEU A N 1
ATOM 827 C CA . LEU A 1 103 ? -12.976 -9.795 -14.089 1.00 91.00 103 LEU A CA 1
ATOM 828 C C . LEU A 1 103 ? -11.713 -10.648 -14.291 1.00 91.00 103 LEU A C 1
ATOM 830 O O . LEU A 1 103 ? -10.642 -10.258 -13.843 1.00 91.00 103 LEU A O 1
ATOM 834 N N . LEU A 1 104 ? -11.829 -11.785 -14.983 1.00 94.88 104 LEU A N 1
ATOM 835 C CA . LEU A 1 104 ? -10.687 -12.661 -15.266 1.00 94.88 104 LEU A CA 1
ATOM 836 C C . LEU A 1 104 ? -9.639 -11.966 -16.145 1.00 94.88 104 LEU A C 1
ATOM 838 O O . LEU A 1 104 ? -8.456 -12.012 -15.827 1.00 94.88 104 LEU A O 1
ATOM 842 N N . ASP A 1 105 ? -10.075 -11.256 -17.186 1.00 90.50 105 ASP A N 1
ATOM 843 C CA . ASP A 1 105 ? -9.180 -10.485 -18.053 1.00 90.50 105 ASP A CA 1
ATOM 844 C C . ASP A 1 105 ? -8.515 -9.344 -17.274 1.00 90.50 105 ASP A C 1
ATOM 846 O O . ASP A 1 105 ? -7.335 -9.061 -17.460 1.00 90.50 105 ASP A O 1
ATOM 850 N N . LEU A 1 106 ? -9.255 -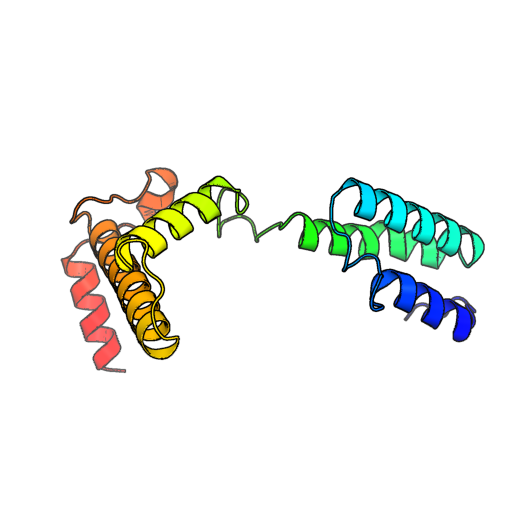8.704 -16.362 1.00 91.38 106 LEU A N 1
ATOM 851 C CA . LEU A 1 106 ? -8.714 -7.650 -15.509 1.00 91.38 106 LEU A CA 1
ATOM 852 C C . LEU A 1 106 ? -7.616 -8.176 -14.574 1.00 91.38 106 LEU A C 1
ATOM 854 O O . LEU A 1 106 ? -6.613 -7.493 -14.392 1.00 91.38 106 LEU A O 1
ATOM 858 N N . ILE A 1 107 ? -7.785 -9.375 -14.006 1.00 91.38 107 ILE A N 1
ATOM 859 C CA . ILE A 1 107 ? -6.769 -10.010 -13.153 1.00 91.38 107 ILE A CA 1
ATOM 860 C C . ILE A 1 107 ? -5.470 -10.217 -13.940 1.00 91.38 107 ILE A C 1
ATOM 862 O O . ILE A 1 107 ? -4.411 -9.818 -13.459 1.00 91.38 107 ILE A O 1
ATOM 866 N N . VAL A 1 108 ? -5.562 -10.758 -15.159 1.00 94.88 108 VAL A N 1
ATOM 867 C CA . VAL A 1 108 ? -4.396 -10.970 -16.036 1.00 94.88 108 VAL A CA 1
ATOM 868 C C . VAL A 1 108 ? -3.717 -9.641 -16.375 1.00 94.88 108 VAL A C 1
ATOM 870 O O . VAL A 1 108 ? -2.503 -9.516 -16.264 1.00 94.88 108 VAL A O 1
ATOM 873 N N . ILE A 1 109 ? -4.489 -8.606 -16.714 1.00 92.56 109 ILE A N 1
ATOM 874 C CA . ILE A 1 109 ? -3.938 -7.281 -17.037 1.00 92.56 109 ILE A CA 1
ATOM 875 C C . ILE A 1 109 ? -3.224 -6.659 -15.827 1.00 92.56 109 ILE A C 1
ATOM 877 O O . ILE A 1 109 ? -2.163 -6.054 -15.975 1.00 92.56 109 ILE A O 1
ATOM 881 N N . ILE A 1 110 ? -3.784 -6.789 -14.621 1.00 91.69 110 ILE A N 1
ATOM 882 C CA . ILE A 1 110 ? -3.140 -6.290 -13.398 1.00 91.69 110 ILE A CA 1
ATOM 883 C C . ILE A 1 110 ? -1.825 -7.033 -13.147 1.00 91.69 110 ILE A C 1
ATOM 885 O O . ILE A 1 110 ? -0.821 -6.392 -12.835 1.00 91.69 110 ILE A O 1
ATOM 889 N N . GLU A 1 111 ? -1.814 -8.356 -13.312 1.00 92.88 111 GLU A N 1
ATOM 890 C CA . GLU A 1 111 ? -0.601 -9.169 -13.207 1.00 92.88 111 GLU A CA 1
ATOM 891 C C . GLU A 1 111 ? 0.476 -8.691 -14.195 1.00 92.88 111 GLU A C 1
ATOM 893 O O . GLU A 1 111 ? 1.602 -8.405 -13.785 1.00 92.88 111 GLU A O 1
ATOM 898 N N . GLU A 1 112 ? 0.120 -8.475 -15.464 1.00 92.19 112 GLU A N 1
ATOM 899 C CA . GLU A 1 112 ? 1.033 -7.958 -16.492 1.00 92.19 112 GLU A CA 1
ATOM 900 C C . GLU A 1 112 ? 1.600 -6.568 -16.151 1.00 92.19 112 GLU A C 1
ATOM 902 O O . GLU A 1 112 ? 2.794 -6.307 -16.360 1.00 92.19 112 GLU A O 1
ATOM 907 N N . ILE A 1 113 ? 0.773 -5.666 -15.606 1.00 91.50 113 ILE A N 1
ATOM 908 C CA . ILE A 1 113 ? 1.214 -4.336 -15.155 1.00 91.50 113 ILE A CA 1
ATOM 909 C C . ILE A 1 113 ? 2.243 -4.482 -14.034 1.00 91.50 113 ILE A C 1
ATOM 911 O O . ILE A 1 113 ? 3.315 -3.876 -14.102 1.00 91.50 113 ILE A O 1
ATOM 915 N N . VAL A 1 114 ? 1.933 -5.290 -13.019 1.00 89.94 114 VAL A N 1
ATOM 916 C CA . VAL A 1 114 ? 2.812 -5.511 -11.866 1.00 89.94 114 VAL A CA 1
ATOM 917 C C . VAL A 1 114 ? 4.136 -6.124 -12.317 1.00 89.94 114 VAL A C 1
ATOM 919 O O . VAL A 1 114 ? 5.202 -5.615 -11.966 1.00 89.94 114 VAL A O 1
ATOM 922 N N . GLU A 1 115 ? 4.105 -7.158 -13.159 1.00 88.44 115 GLU A N 1
ATOM 923 C CA . GLU A 1 115 ? 5.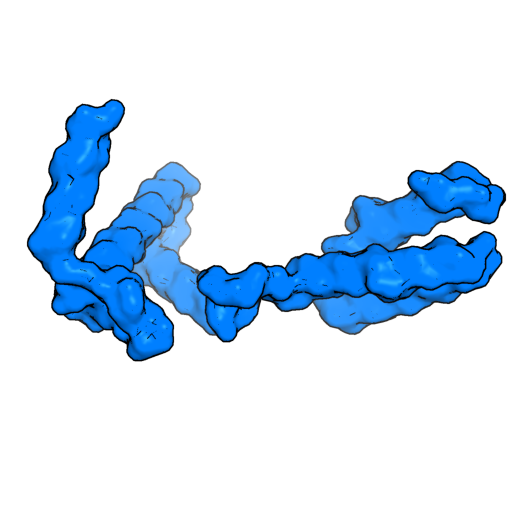319 -7.751 -13.719 1.00 88.44 115 GLU A CA 1
ATOM 924 C C . GLU A 1 115 ? 6.171 -6.737 -14.486 1.00 88.44 115 GLU A C 1
ATOM 926 O O . GLU A 1 115 ? 7.401 -6.737 -14.377 1.00 88.44 115 GLU A O 1
ATOM 931 N N . THR A 1 116 ? 5.532 -5.879 -15.281 1.00 88.62 116 THR A N 1
ATOM 932 C CA . THR A 1 116 ? 6.224 -4.846 -16.055 1.00 88.62 116 THR A CA 1
ATOM 933 C C . THR A 1 116 ? 6.896 -3.838 -15.129 1.00 88.62 116 THR A C 1
ATOM 935 O O . THR A 1 116 ? 8.078 -3.543 -15.310 1.00 88.62 116 THR A O 1
ATOM 938 N N . GLN A 1 117 ? 6.202 -3.390 -14.079 1.00 88.50 117 GLN A N 1
ATOM 939 C CA . GLN A 1 117 ? 6.766 -2.502 -13.061 1.00 88.50 117 GLN A CA 1
ATOM 940 C C . GLN A 1 117 ? 7.970 -3.135 -12.353 1.00 88.50 117 GLN A C 1
ATOM 942 O O . GLN A 1 117 ? 8.995 -2.476 -12.169 1.00 88.50 117 GLN A O 1
ATOM 947 N N . PHE A 1 118 ? 7.903 -4.427 -12.017 1.00 86.75 118 PHE A N 1
ATOM 948 C CA . PHE A 1 118 ? 9.047 -5.143 -11.453 1.00 86.75 118 PHE A CA 1
ATOM 949 C C . PHE A 1 118 ? 10.216 -5.238 -12.437 1.00 86.75 118 PHE A C 1
ATOM 951 O O . PHE A 1 118 ? 11.359 -5.003 -12.043 1.00 86.75 118 PHE A O 1
ATOM 958 N N . LYS A 1 119 ? 9.964 -5.545 -13.714 1.00 87.25 119 LYS A N 1
ATOM 959 C CA . LYS A 1 119 ? 11.008 -5.584 -14.754 1.00 87.25 119 LYS A CA 1
ATOM 960 C C . LYS A 1 119 ? 11.673 -4.215 -14.919 1.00 87.25 119 LYS A C 1
ATOM 962 O O . LYS A 1 119 ? 12.894 -4.139 -15.054 1.00 87.25 119 LYS A O 1
ATOM 967 N N . ASP A 1 120 ? 10.904 -3.136 -14.866 1.00 86.88 120 ASP A N 1
ATOM 968 C CA . ASP A 1 120 ? 11.431 -1.776 -14.963 1.00 86.88 120 ASP A CA 1
ATOM 969 C C . ASP A 1 120 ? 12.213 -1.352 -13.717 1.00 86.88 120 ASP A C 1
ATOM 971 O O . ASP A 1 120 ? 13.279 -0.748 -13.851 1.00 86.88 120 ASP A O 1
ATOM 975 N N . LEU A 1 121 ? 11.779 -1.763 -12.523 1.00 85.75 121 LEU A N 1
ATOM 976 C CA . LEU A 1 121 ? 12.559 -1.607 -11.295 1.00 85.75 121 LEU A CA 1
ATOM 977 C C . LEU A 1 121 ? 13.894 -2.360 -11.382 1.00 85.75 121 LEU A C 1
ATOM 979 O O . LEU A 1 121 ? 14.944 -1.795 -11.084 1.00 85.75 121 LEU A O 1
ATOM 983 N N . GLN A 1 122 ? 13.880 -3.619 -11.832 1.00 86.12 122 GLN A N 1
ATOM 984 C CA . GLN A 1 122 ? 15.098 -4.414 -12.017 1.00 86.12 122 GLN A CA 1
ATOM 985 C C . GLN A 1 122 ? 16.068 -3.738 -12.990 1.00 86.12 122 GLN A C 1
ATOM 987 O O . GLN A 1 122 ? 17.267 -3.672 -12.722 1.00 86.12 122 GLN A O 1
ATOM 992 N N . ARG A 1 123 ? 15.555 -3.203 -14.106 1.00 83.69 123 ARG A N 1
ATOM 993 C CA . ARG A 1 123 ? 16.351 -2.438 -15.075 1.00 83.69 123 ARG A CA 1
ATOM 994 C C . ARG A 1 123 ? 16.937 -1.178 -14.440 1.00 83.69 123 ARG A C 1
ATOM 996 O O . ARG A 1 123 ? 18.134 -0.941 -14.604 1.00 83.69 123 ARG A O 1
ATOM 1003 N N . ALA A 1 124 ? 16.141 -0.429 -13.677 1.00 87.50 124 ALA A N 1
ATOM 1004 C CA . ALA A 1 124 ? 16.590 0.780 -12.995 1.00 87.50 124 ALA A CA 1
ATOM 1005 C C . ALA A 1 124 ? 17.723 0.490 -11.999 1.00 87.50 124 ALA A C 1
ATOM 1007 O O . ALA A 1 124 ? 18.718 1.210 -11.993 1.00 87.50 124 ALA A O 1
ATOM 1008 N N . LEU A 1 125 ? 17.620 -0.594 -11.220 1.00 86.31 125 LEU A N 1
ATOM 1009 C CA . LEU A 1 125 ? 18.651 -1.009 -10.258 1.00 86.31 125 LEU A CA 1
ATOM 1010 C C . LEU A 1 125 ? 19.999 -1.327 -10.913 1.00 86.31 125 LEU A C 1
ATOM 1012 O O . LEU A 1 125 ? 21.028 -1.186 -10.260 1.00 86.31 125 LEU A O 1
ATOM 1016 N N . VAL A 1 126 ? 20.008 -1.735 -12.187 1.00 89.50 126 VAL A N 1
ATOM 1017 C CA . VAL A 1 126 ? 21.237 -1.971 -12.964 1.00 89.50 126 VAL A CA 1
ATOM 1018 C C . VAL A 1 126 ? 21.590 -0.826 -13.914 1.00 89.50 126 VAL A C 1
ATOM 1020 O O . VAL A 1 126 ? 22.375 -1.019 -14.847 1.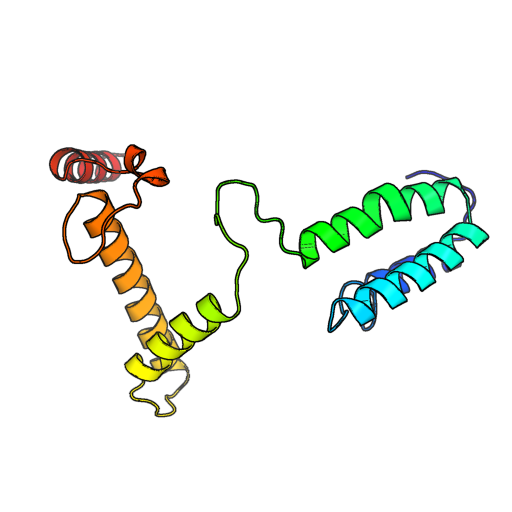00 89.50 126 VAL A O 1
ATOM 1023 N N . SER A 1 127 ? 21.003 0.355 -13.697 1.00 85.94 127 SER A N 1
ATOM 1024 C CA . SER A 1 127 ? 21.190 1.554 -14.520 1.00 85.94 127 SER A CA 1
ATOM 1025 C C . SER A 1 127 ? 20.918 1.326 -16.010 1.00 85.94 127 SER A C 1
ATOM 1027 O O . SER A 1 127 ? 21.644 1.792 -16.891 1.00 85.94 127 SER A O 1
ATOM 1029 N N . ARG A 1 128 ? 19.842 0.590 -16.306 1.00 81.31 128 ARG A N 1
ATOM 1030 C CA . ARG A 1 128 ? 19.325 0.339 -17.656 1.00 81.31 128 ARG A CA 1
ATOM 1031 C C . ARG A 1 128 ? 17.861 0.762 -17.772 1.00 81.31 128 ARG A C 1
ATOM 1033 O O . ARG A 1 128 ? 17.143 0.863 -16.787 1.00 81.31 128 ARG A O 1
ATOM 1040 N N . GLY A 1 129 ? 17.394 0.927 -19.009 1.00 85.06 129 GLY A N 1
ATOM 1041 C CA . GLY A 1 129 ? 16.009 1.299 -19.299 1.00 85.06 129 GLY A CA 1
ATOM 1042 C C . GLY A 1 129 ? 15.760 2.804 -19.194 1.00 85.06 129 GLY A C 1
ATOM 1043 O O . GLY A 1 129 ? 16.688 3.606 -19.284 1.00 85.06 129 GLY A O 1
ATOM 1044 N N . GLN A 1 130 ? 14.486 3.175 -19.068 1.00 83.00 130 GLN A N 1
ATOM 1045 C CA . GLN A 1 130 ? 14.055 4.577 -19.030 1.00 83.00 130 GLN A CA 1
ATOM 1046 C C . GLN A 1 130 ? 14.043 5.162 -17.612 1.00 83.00 130 GLN A C 1
ATOM 1048 O O . GLN A 1 130 ? 14.121 6.378 -17.450 1.00 83.00 130 GLN A O 1
ATOM 1053 N N . TYR A 1 131 ? 13.987 4.305 -16.594 1.00 87.19 131 TYR A N 1
ATOM 1054 C CA . TYR A 1 131 ? 13.966 4.702 -15.191 1.00 87.19 131 TYR A CA 1
ATOM 1055 C C . TYR A 1 131 ? 15.361 4.620 -14.573 1.00 87.19 131 TYR A C 1
ATOM 1057 O O . TYR A 1 131 ? 16.202 3.822 -14.987 1.00 87.19 131 TYR A O 1
ATOM 1065 N N . ARG A 1 132 ? 15.604 5.460 -13.567 1.00 87.25 132 ARG A N 1
ATOM 1066 C CA . ARG A 1 132 ? 16.854 5.494 -12.804 1.00 87.25 132 ARG A CA 1
ATOM 1067 C C . ARG A 1 132 ? 16.539 5.528 -11.321 1.00 87.25 132 ARG A C 1
ATOM 1069 O O . ARG A 1 132 ? 15.527 6.095 -10.914 1.00 87.25 132 ARG A O 1
ATOM 1076 N N . VAL A 1 133 ? 17.424 4.938 -10.526 1.00 86.81 133 VAL A N 1
ATOM 1077 C CA . VAL A 1 133 ? 17.350 5.037 -9.070 1.00 86.81 133 VAL A CA 1
ATOM 1078 C C . VAL A 1 133 ? 17.576 6.497 -8.674 1.00 86.81 133 VAL A C 1
ATOM 1080 O O . VAL A 1 133 ? 18.502 7.140 -9.169 1.00 86.81 133 VAL A O 1
ATOM 1083 N N . ALA A 1 134 ? 16.712 7.035 -7.812 1.00 86.06 134 ALA A N 1
ATOM 1084 C CA . ALA A 1 134 ? 16.876 8.386 -7.287 1.00 86.06 134 ALA A CA 1
ATOM 1085 C C . ALA A 1 134 ? 18.200 8.507 -6.514 1.00 86.06 134 ALA A C 1
ATOM 1087 O O . ALA A 1 134 ? 18.627 7.544 -5.878 1.00 86.06 134 ALA A O 1
ATOM 1088 N N . ASP A 1 135 ? 18.817 9.692 -6.501 1.00 82.19 135 ASP A N 1
ATOM 1089 C CA . ASP A 1 135 ? 20.136 9.887 -5.875 1.00 82.19 135 ASP A CA 1
ATOM 1090 C C . ASP A 1 135 ? 20.169 9.471 -4.393 1.00 82.19 135 ASP A C 1
ATOM 1092 O O . ASP A 1 135 ? 21.160 8.904 -3.933 1.00 82.19 135 ASP A O 1
ATOM 1096 N N . LEU A 1 136 ? 19.059 9.654 -3.669 1.00 83.75 136 LEU A N 1
ATOM 1097 C CA . LEU A 1 136 ? 18.909 9.225 -2.272 1.00 83.75 136 LEU A CA 1
ATOM 1098 C C . LEU A 1 136 ? 19.028 7.696 -2.096 1.00 83.75 136 LEU A C 1
ATOM 1100 O O . LEU A 1 136 ? 19.534 7.201 -1.091 1.00 83.75 136 LEU A O 1
ATOM 1104 N N . HIS A 1 137 ? 18.609 6.943 -3.109 1.00 83.06 137 HIS A N 1
ATOM 1105 C CA . HIS A 1 137 ? 18.527 5.483 -3.115 1.00 83.06 137 HIS A CA 1
ATOM 1106 C C . HIS A 1 137 ? 19.661 4.829 -3.908 1.00 83.06 137 HIS A C 1
ATOM 1108 O O . HIS A 1 137 ? 19.675 3.616 -4.092 1.00 83.06 137 HIS A O 1
ATOM 1114 N N . LYS A 1 138 ? 20.642 5.612 -4.367 1.00 84.69 138 LYS A N 1
ATOM 1115 C CA . LYS A 1 138 ? 21.715 5.157 -5.260 1.00 84.69 138 LYS A CA 1
ATOM 1116 C C . LYS A 1 138 ? 22.566 4.021 -4.689 1.00 84.69 138 LYS A C 1
ATOM 1118 O O . LYS A 1 138 ? 23.157 3.256 -5.435 1.00 84.69 138 LYS A O 1
ATOM 1123 N N . HIS A 1 139 ? 22.587 3.858 -3.370 1.00 85.25 139 HIS A N 1
ATOM 1124 C CA . HIS A 1 139 ? 23.243 2.735 -2.698 1.00 85.25 139 HIS A CA 1
ATOM 1125 C C . HIS A 1 139 ? 22.593 1.367 -2.993 1.00 85.25 139 HIS A C 1
ATOM 1127 O O . HIS A 1 139 ? 23.234 0.338 -2.786 1.00 85.25 139 HIS A O 1
ATOM 1133 N N . PHE A 1 140 ? 21.352 1.340 -3.490 1.00 84.25 140 PHE A N 1
ATOM 1134 C CA . PHE A 1 140 ? 20.697 0.130 -3.996 1.00 84.25 140 PHE A CA 1
ATOM 1135 C C . PHE A 1 140 ? 21.061 -0.196 -5.450 1.00 84.25 140 PHE A C 1
ATOM 1137 O O . PHE A 1 140 ? 20.748 -1.290 -5.921 1.00 84.25 140 PHE A O 1
ATOM 1144 N N . GLU A 1 141 ? 21.717 0.721 -6.164 1.00 87.81 141 GLU A N 1
ATOM 1145 C CA . GLU A 1 141 ? 22.200 0.479 -7.520 1.00 87.81 141 GLU A CA 1
ATOM 1146 C C . GLU A 1 141 ? 23.269 -0.621 -7.498 1.00 87.81 141 GL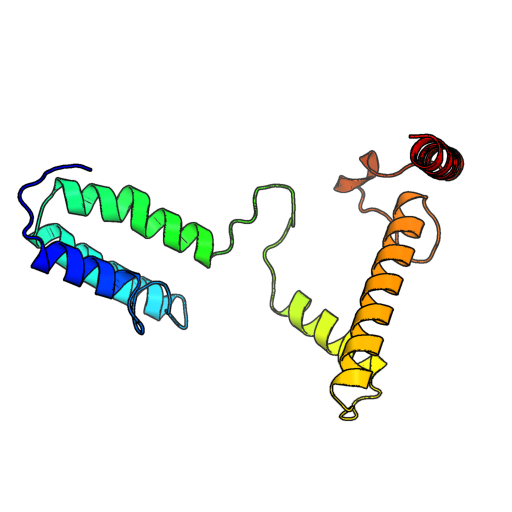U A C 1
ATOM 1148 O O . GLU A 1 141 ? 24.214 -0.593 -6.705 1.00 87.81 141 GLU A O 1
ATOM 1153 N N . ILE A 1 142 ? 23.133 -1.613 -8.377 1.00 87.44 142 ILE A N 1
ATOM 1154 C CA . ILE A 1 142 ? 24.115 -2.685 -8.522 1.00 87.44 142 ILE A CA 1
ATOM 1155 C C . ILE A 1 142 ? 24.524 -2.845 -9.976 1.00 87.44 142 ILE A C 1
ATOM 1157 O O . ILE A 1 142 ? 23.756 -2.616 -10.900 1.00 87.44 142 ILE A O 1
ATOM 1161 N N . THR A 1 143 ? 25.747 -3.305 -10.212 1.00 86.50 143 THR A N 1
ATOM 1162 C CA . THR A 1 143 ? 26.188 -3.576 -11.582 1.00 86.50 143 THR A CA 1
ATOM 1163 C C . THR A 1 143 ? 25.416 -4.755 -12.177 1.00 86.50 143 THR A C 1
ATOM 1165 O O . THR A 1 143 ? 25.082 -5.714 -11.475 1.00 86.50 143 THR A O 1
ATOM 1168 N N . ALA A 1 144 ? 25.189 -4.737 -13.495 1.00 82.12 144 ALA A N 1
ATOM 1169 C CA . ALA A 1 144 ? 24.540 -5.847 -14.201 1.00 82.12 144 ALA A CA 1
ATOM 1170 C C . ALA A 1 144 ? 25.244 -7.196 -13.940 1.00 82.12 144 ALA A C 1
ATOM 1172 O O . ALA A 1 144 ? 24.587 -8.219 -13.762 1.00 82.12 144 ALA A O 1
ATOM 1173 N N . THR A 1 145 ? 26.576 -7.191 -13.828 1.00 82.38 145 THR A N 1
ATOM 1174 C CA . THR A 1 145 ? 27.371 -8.376 -13.474 1.00 82.38 145 THR A CA 1
ATOM 1175 C C . THR A 1 145 ? 27.050 -8.887 -12.066 1.00 82.38 145 THR A C 1
ATOM 1177 O O . THR A 1 145 ? 26.887 -10.088 -11.868 1.00 82.38 145 THR A O 1
ATOM 1180 N N . SER A 1 146 ? 26.915 -7.988 -11.084 1.00 82.25 146 SER A N 1
ATOM 1181 C CA . SER A 1 146 ? 26.529 -8.343 -9.711 1.00 82.25 146 SER A CA 1
ATOM 1182 C C . SER A 1 146 ? 25.109 -8.916 -9.651 1.00 82.25 146 SER A C 1
ATOM 1184 O O . SER A 1 146 ? 24.876 -9.911 -8.966 1.00 82.25 146 SER A O 1
ATOM 1186 N N . TRP A 1 147 ? 24.178 -8.346 -10.424 1.00 81.94 147 TRP A N 1
ATOM 1187 C CA . TRP A 1 147 ? 22.803 -8.841 -10.544 1.00 81.94 147 TRP A CA 1
ATOM 1188 C C . TRP A 1 147 ? 22.752 -10.284 -11.061 1.00 81.94 147 TRP A C 1
ATOM 1190 O O . TRP A 1 147 ? 22.163 -11.157 -10.425 1.00 81.94 147 TRP A O 1
ATOM 1200 N N . VAL A 1 148 ? 23.437 -10.557 -12.174 1.00 78.75 148 VAL A N 1
ATOM 1201 C CA . VAL A 1 148 ? 23.511 -11.896 -12.778 1.00 78.75 148 VAL A CA 1
ATOM 1202 C C . VAL A 1 148 ? 24.151 -12.909 -11.819 1.00 78.75 148 VAL A C 1
ATOM 1204 O O . VAL A 1 148 ? 23.632 -14.008 -11.641 1.00 78.75 148 VAL A O 1
ATOM 1207 N N . ASN A 1 149 ? 25.220 -12.527 -11.117 1.00 80.94 149 ASN A N 1
ATOM 1208 C CA . ASN A 1 149 ? 25.868 -13.398 -10.132 1.00 80.94 149 ASN A CA 1
ATOM 1209 C C . ASN A 1 149 ? 24.960 -13.746 -8.938 1.00 80.94 149 ASN A C 1
ATOM 1211 O O . ASN A 1 149 ? 25.068 -14.842 -8.388 1.00 80.94 149 ASN A O 1
ATOM 1215 N N . LYS A 1 150 ? 24.068 -12.834 -8.525 1.00 76.44 150 LYS A N 1
ATOM 1216 C CA . LYS A 1 150 ? 23.083 -13.099 -7.463 1.00 76.44 150 LYS A CA 1
ATOM 1217 C C . LYS A 1 150 ? 22.007 -14.091 -7.908 1.00 76.44 150 LYS A C 1
ATOM 1219 O O . LYS A 1 150 ? 21.618 -14.931 -7.102 1.00 76.44 150 LYS A O 1
ATOM 1224 N N . LEU A 1 151 ? 21.571 -14.033 -9.169 1.00 72.00 151 LEU A N 1
ATOM 1225 C CA . LEU A 1 151 ? 20.627 -15.008 -9.729 1.00 72.00 151 LEU A CA 1
ATOM 1226 C C . LEU A 1 151 ? 21.225 -16.421 -9.720 1.00 72.00 151 LEU A C 1
ATOM 1228 O O . LEU A 1 151 ? 20.617 -17.333 -9.172 1.00 72.00 151 LEU A O 1
ATOM 1232 N N . TYR A 1 152 ? 22.464 -16.574 -10.198 1.00 66.19 152 TYR A N 1
ATOM 1233 C CA . TYR A 1 152 ? 23.134 -17.879 -10.228 1.00 66.19 152 TYR A CA 1
ATOM 1234 C C . TYR A 1 152 ? 23.435 -18.474 -8.847 1.00 66.19 152 TYR A C 1
ATOM 1236 O O . TYR A 1 152 ? 23.533 -19.692 -8.719 1.00 66.19 152 TYR A O 1
ATOM 1244 N N . LYS A 1 153 ? 23.608 -17.645 -7.809 1.00 60.62 153 LYS A N 1
ATOM 1245 C CA . LYS A 1 153 ? 23.737 -18.143 -6.430 1.00 60.62 153 LYS A CA 1
ATOM 1246 C C . LYS A 1 153 ? 22.408 -18.654 -5.879 1.00 60.62 153 LYS A C 1
ATOM 1248 O O . LYS A 1 153 ? 22.402 -19.685 -5.228 1.00 60.62 153 LYS A O 1
ATOM 1253 N N . LYS A 1 154 ? 21.300 -17.972 -6.181 1.00 55.09 154 LYS A N 1
ATOM 1254 C CA . LYS A 1 154 ? 19.960 -18.350 -5.714 1.00 55.09 154 LYS A CA 1
ATOM 1255 C C . LYS A 1 154 ? 19.454 -19.671 -6.317 1.00 55.09 154 LYS A C 1
ATOM 1257 O O . LYS A 1 154 ? 18.619 -20.313 -5.709 1.00 55.09 154 LYS A O 1
ATOM 1262 N N . GLU A 1 155 ? 19.943 -20.074 -7.491 1.00 52.06 155 GLU A N 1
ATOM 1263 C CA . GLU A 1 155 ? 19.580 -21.352 -8.138 1.00 52.06 155 GLU A CA 1
ATOM 1264 C C . GLU A 1 155 ? 20.383 -22.566 -7.629 1.00 52.06 155 GLU A C 1
ATOM 1266 O O . GLU A 1 155 ? 20.128 -23.691 -8.058 1.00 52.06 155 GLU A O 1
ATOM 1271 N N . ARG A 1 156 ? 21.382 -22.357 -6.758 1.00 47.47 156 ARG A N 1
ATOM 1272 C CA . ARG A 1 156 ? 22.233 -23.427 -6.202 1.00 47.47 156 ARG A CA 1
ATOM 1273 C C . ARG A 1 156 ? 21.940 -23.774 -4.739 1.00 47.47 156 ARG A C 1
ATOM 1275 O O . ARG A 1 156 ? 22.513 -24.753 -4.263 1.00 47.47 156 ARG A O 1
ATOM 1282 N N . ASP A 1 157 ? 21.084 -22.999 -4.080 1.00 42.22 157 ASP A N 1
ATOM 1283 C CA . ASP A 1 157 ? 20.589 -23.221 -2.715 1.00 42.22 157 ASP A CA 1
ATOM 1284 C C . ASP A 1 157 ? 19.129 -23.703 -2.767 1.00 42.22 157 ASP A C 1
ATOM 1286 O O . ASP A 1 157 ? 18.766 -24.574 -1.945 1.00 42.22 157 ASP A O 1
#

Organism: Mytilus coruscus (NCBI:txid42192)

Radius of gyration: 24.08 Å; chains: 1; bounding box: 48×39×62 Å

pLDDT: mean 80.7, std 13.02, range [42.22, 95.25]

Secondary structure (DSSP, 8-state):
-------HHHHHHHHHHHHSTTSGGG-SSHHHHHHHHHHHHHHHHHH-HHHHHHIIIIIIHHHHHHHTT-PPTTS-SS---HHHHHHHHHHHHHHTTTS---HHHHHHHHHHHHHHHHHHHHHHHTT-SS----GGGGGG---HHHHHHHHHHHT--

Sequence (157 aa):
MIDDGIDKKDRESVLDSIFGDQGLVHSDDDICFDVKCEQIEDRTKELSASFHRYFATRVARTIRDLWEGTTPPGYFDKGWTNNNSESLNHVLKSAINWQSKPLLDLIVIIEEIVETQFKDLQRALVSRGQYRVADLHKHFEITATSWVNKLYKKERD

Foldseek 3Di:
DPPQVQDPVLVVVLCCLDPNPQHLLPQPDPVSNVVSLVVSLVSQVVRDPVSSCCCVVPVSVVSCCVVVPPDPPPPDVDPCDVVNVVVVVVVLCVLCVVDDDPPVVSVVSVVVVVVVVVVVVVQQLQVHDDHHDDPVRVVSRDHPVVVVVVVVVVVVD